Protein AF-A0A2D5TXY6-F1 (afdb_monomer_lite)

Secondary structure (DSSP, 8-state):
--HHHHHHHHTTSS--TTS-----PPPPHHHHHHHHHHHHHTT-SEEEEETTEEEEEPTTT--EEE-TT----PPSEEEE-TTS---S----

Structure (mmCIF, N/CA/C/O backbone):
data_AF-A0A2D5TXY6-F1
#
_entry.id   AF-A0A2D5TXY6-F1
#
loop_
_atom_site.group_PDB
_atom_site.id
_atom_site.type_symbol
_atom_site.label_atom_id
_atom_site.label_alt_id
_atom_site.label_comp_id
_atom_site.label_asym_id
_atom_site.label_entity_id
_atom_site.label_seq_id
_atom_site.pdbx_PDB_ins_code
_atom_site.Cartn_x
_atom_site.Cartn_y
_atom_site.Cartn_z
_atom_site.occupancy
_atom_site.B_iso_or_equiv
_atom_site.auth_seq_id
_atom_site.auth_comp_id
_atom_site.auth_asym_id
_atom_site.auth_atom_id
_atom_site.pdbx_PDB_model_num
ATOM 1 N N . MET A 1 1 ? 46.689 -25.799 30.431 1.00 50.09 1 MET A N 1
ATOM 2 C CA . MET A 1 1 ? 46.343 -26.303 29.081 1.00 50.09 1 MET A CA 1
ATOM 3 C C . MET A 1 1 ? 44.833 -26.463 28.845 1.00 50.09 1 MET A C 1
ATOM 5 O O . MET A 1 1 ? 44.460 -26.807 27.738 1.00 50.09 1 MET A O 1
ATOM 9 N N . LEU A 1 2 ? 43.949 -26.166 29.817 1.00 53.56 2 LEU A N 1
ATOM 10 C CA . LEU A 1 2 ? 42.486 -26.179 29.610 1.00 53.56 2 LEU A CA 1
ATOM 11 C C . LEU A 1 2 ? 41.928 -24.858 29.032 1.00 53.56 2 LEU A C 1
ATOM 13 O O . LEU A 1 2 ? 40.850 -24.835 28.451 1.00 53.56 2 LEU A O 1
ATOM 17 N N . SER A 1 3 ? 42.663 -23.754 29.183 1.00 57.62 3 SER A N 1
ATOM 18 C CA . SER A 1 3 ? 42.173 -22.390 28.934 1.00 57.62 3 SER A CA 1
ATOM 19 C C . SER A 1 3 ? 42.125 -21.992 27.453 1.00 57.62 3 SER A C 1
ATOM 21 O O . SER A 1 3 ? 41.332 -21.138 27.076 1.00 57.62 3 SER A O 1
ATOM 23 N N . VAL A 1 4 ? 42.951 -22.613 26.604 1.00 61.88 4 VAL A N 1
ATOM 24 C CA . VAL A 1 4 ? 43.019 -22.301 25.161 1.00 61.88 4 VAL A CA 1
ATOM 25 C C . VAL A 1 4 ? 41.870 -22.966 24.391 1.00 61.88 4 VAL A C 1
ATOM 27 O O . VAL A 1 4 ? 41.387 -22.418 23.405 1.00 61.88 4 VAL A O 1
ATOM 30 N N . ALA A 1 5 ? 41.374 -24.109 24.876 1.00 60.66 5 ALA A N 1
ATOM 31 C CA . ALA A 1 5 ? 40.304 -24.861 24.221 1.00 60.66 5 ALA A CA 1
ATOM 32 C C . ALA A 1 5 ? 38.934 -24.158 24.296 1.00 60.66 5 ALA A C 1
ATOM 34 O O . ALA A 1 5 ? 38.158 -24.250 23.349 1.00 60.66 5 ALA A O 1
ATOM 35 N N . LEU A 1 6 ? 38.645 -23.408 25.370 1.00 58.84 6 LEU A N 1
ATOM 36 C CA . LEU A 1 6 ? 37.379 -22.668 25.492 1.00 58.84 6 LEU A CA 1
ATOM 37 C C . LEU A 1 6 ? 37.281 -21.473 24.531 1.00 58.84 6 LEU A C 1
ATOM 39 O O . LEU A 1 6 ? 36.189 -21.158 24.067 1.00 58.84 6 LEU A O 1
ATOM 43 N N . LEU A 1 7 ? 38.403 -20.823 24.203 1.00 59.31 7 LEU A N 1
ATOM 44 C CA . LEU A 1 7 ? 38.422 -19.653 23.314 1.00 59.31 7 LEU A CA 1
ATOM 45 C C . LEU A 1 7 ? 38.054 -19.998 21.862 1.00 59.31 7 LEU A C 1
ATOM 47 O O . LEU A 1 7 ? 37.509 -19.156 21.154 1.00 59.31 7 LEU A O 1
ATOM 51 N N . LEU A 1 8 ? 38.291 -21.239 21.429 1.00 58.97 8 LEU A N 1
ATOM 52 C CA . LEU A 1 8 ? 37.982 -21.685 20.067 1.00 58.97 8 LEU A CA 1
ATOM 53 C C . LEU A 1 8 ? 36.483 -21.949 19.844 1.00 58.97 8 LEU A C 1
ATOM 55 O O . LEU A 1 8 ? 36.003 -21.816 18.722 1.00 58.97 8 LEU A O 1
ATOM 59 N N . ILE A 1 9 ? 35.724 -22.254 20.902 1.00 61.31 9 ILE A N 1
ATOM 60 C CA . ILE A 1 9 ? 34.284 -22.558 20.808 1.00 61.31 9 ILE A CA 1
ATOM 61 C C . ILE A 1 9 ? 33.468 -21.281 20.533 1.00 61.31 9 ILE A C 1
ATOM 63 O O . ILE A 1 9 ? 32.484 -21.323 19.796 1.00 61.31 9 ILE A O 1
ATOM 67 N N . PHE A 1 10 ? 33.913 -20.124 21.037 1.00 59.03 10 PHE A N 1
ATOM 68 C CA . PHE A 1 10 ? 33.241 -18.839 20.799 1.00 59.03 10 PHE A CA 1
ATOM 69 C C . PHE A 1 10 ? 33.392 -18.317 19.363 1.00 59.03 10 PHE A C 1
ATOM 71 O O . PHE A 1 10 ? 32.547 -17.553 18.904 1.00 59.03 10 PHE A O 1
ATOM 78 N N . MET A 1 11 ? 34.415 -18.756 18.625 1.00 58.94 11 MET A N 1
ATOM 79 C CA . MET A 1 11 ? 34.657 -18.304 17.248 1.00 58.94 11 MET A CA 1
ATOM 80 C C . MET A 1 11 ? 33.872 -19.098 16.187 1.00 58.94 11 MET A C 1
ATOM 82 O O . MET A 1 11 ? 33.853 -18.694 15.028 1.00 58.94 11 MET A O 1
ATOM 86 N N . MET A 1 12 ? 33.196 -20.198 16.550 1.00 57.97 12 MET A N 1
ATOM 87 C CA . MET A 1 12 ? 32.414 -21.005 15.593 1.00 57.97 12 MET A CA 1
ATOM 88 C C . MET A 1 12 ? 30.949 -20.564 15.437 1.00 57.97 12 MET A C 1
ATOM 90 O O . MET A 1 12 ? 30.230 -21.132 14.620 1.00 57.97 12 MET A O 1
ATOM 94 N N . SER A 1 13 ? 30.490 -19.545 16.169 1.00 56.41 13 SER A N 1
ATOM 95 C CA . SER A 1 13 ? 29.109 -19.041 16.086 1.00 56.41 13 SER A CA 1
ATOM 96 C C . SER A 1 13 ? 29.045 -17.605 15.571 1.00 56.41 13 SER A C 1
ATOM 98 O O . SER A 1 13 ? 28.633 -16.715 16.300 1.00 56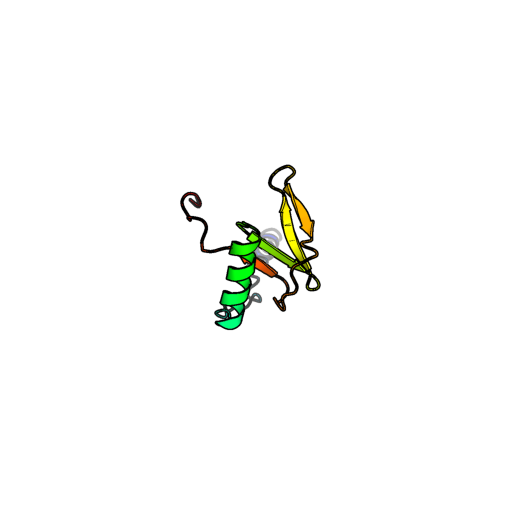.41 13 SER A O 1
ATOM 100 N N . CYS A 1 14 ? 29.456 -17.358 14.323 1.00 64.88 14 CYS A N 1
ATOM 101 C CA . CYS A 1 14 ? 28.999 -16.178 13.570 1.00 64.88 14 CYS A CA 1
ATOM 102 C C . CYS A 1 14 ? 29.337 -16.284 12.077 1.00 64.88 14 CYS A C 1
ATOM 104 O O . CYS A 1 14 ? 30.020 -15.448 11.496 1.00 64.88 14 CYS A O 1
ATOM 106 N N . SER A 1 15 ? 28.871 -17.340 11.423 1.00 54.84 15 SER A N 1
ATOM 107 C CA . SER A 1 15 ? 28.690 -17.322 9.971 1.00 54.84 15 SER A CA 1
ATOM 108 C C . SER A 1 15 ? 27.573 -18.286 9.639 1.00 54.84 15 SER A C 1
ATOM 110 O O . SER A 1 15 ? 27.795 -19.415 9.213 1.00 54.84 15 SER A O 1
ATOM 112 N N . ASP A 1 16 ? 26.345 -17.827 9.877 1.00 55.31 16 ASP A N 1
ATOM 113 C CA . ASP A 1 16 ? 25.148 -18.449 9.327 1.00 55.31 16 ASP A CA 1
ATOM 114 C C . ASP A 1 16 ? 25.133 -18.218 7.805 1.00 55.31 16 ASP A C 1
ATOM 116 O O . ASP A 1 16 ? 24.394 -17.399 7.262 1.00 55.31 16 ASP A O 1
ATOM 120 N N . SER A 1 17 ? 26.036 -18.921 7.117 1.00 53.66 17 SER A N 1
ATOM 121 C CA . SER A 1 17 ? 26.178 -18.945 5.659 1.00 53.66 17 SER A CA 1
ATOM 122 C C . SER A 1 17 ? 25.020 -19.708 4.993 1.00 53.66 17 SER A C 1
ATOM 124 O O . SER A 1 17 ? 24.965 -19.823 3.774 1.00 53.66 17 SER A O 1
ATOM 126 N N . SER A 1 18 ? 24.062 -20.214 5.786 1.00 54.28 18 SER A N 1
ATOM 127 C CA . SER A 1 18 ? 22.858 -20.889 5.293 1.00 54.28 18 SER A CA 1
ATOM 128 C C . SER A 1 18 ? 21.801 -19.922 4.752 1.00 54.28 18 SER A C 1
ATOM 130 O O . SER A 1 18 ? 20.875 -20.338 4.053 1.00 54.28 18 SER A O 1
ATOM 132 N N . LYS A 1 19 ? 21.944 -18.615 5.010 1.00 52.59 19 LYS A N 1
ATOM 133 C CA . LYS A 1 19 ? 21.101 -17.598 4.382 1.00 52.59 19 LYS A CA 1
ATOM 134 C C . LYS A 1 19 ? 21.554 -17.399 2.943 1.00 52.59 19 LYS A C 1
ATOM 136 O O . LYS A 1 19 ? 22.362 -16.521 2.649 1.00 52.59 19 LYS A O 1
ATOM 141 N N . SER A 1 20 ? 20.996 -18.212 2.044 1.00 52.78 20 SER A N 1
ATOM 142 C CA . SER A 1 20 ? 20.998 -17.932 0.609 1.00 52.78 20 SER A CA 1
ATOM 143 C C . SER A 1 20 ? 20.706 -16.441 0.407 1.00 52.78 20 SER A C 1
ATOM 145 O O . SER A 1 20 ? 19.743 -15.951 1.020 1.00 52.78 20 SER A O 1
ATOM 147 N N . PRO A 1 21 ? 21.492 -15.707 -0.402 1.00 51.72 21 PRO A N 1
ATOM 148 C CA . PRO A 1 21 ? 21.182 -14.317 -0.698 1.00 51.72 21 PRO A CA 1
ATOM 149 C C . PRO A 1 21 ? 19.730 -14.277 -1.162 1.00 51.72 21 PRO A C 1
ATOM 151 O O . PRO A 1 21 ? 19.363 -15.010 -2.081 1.00 51.72 21 PRO A O 1
ATOM 154 N N . LYS A 1 22 ? 18.883 -13.503 -0.468 1.00 53.84 22 LYS A N 1
ATOM 155 C CA . LYS A 1 22 ? 17.496 -13.299 -0.891 1.00 53.84 22 LYS A CA 1
ATOM 156 C C . LYS A 1 22 ? 17.576 -12.730 -2.300 1.00 53.84 22 LYS A C 1
ATOM 158 O O . LYS A 1 22 ? 17.913 -11.560 -2.469 1.00 53.84 22 LYS A O 1
ATOM 163 N N . LEU A 1 23 ? 17.365 -13.586 -3.296 1.00 43.38 23 LEU A N 1
ATOM 164 C CA . LEU A 1 23 ? 17.417 -13.192 -4.688 1.00 43.38 23 LEU A CA 1
ATOM 165 C C . LEU A 1 23 ? 16.271 -12.204 -4.869 1.00 43.38 23 LEU A C 1
ATOM 167 O O . LEU A 1 23 ? 15.104 -12.576 -4.741 1.00 43.38 23 LEU A O 1
ATOM 171 N N . TYR A 1 24 ? 16.607 -10.934 -5.067 1.00 47.47 24 TYR A N 1
ATOM 172 C CA . TYR A 1 24 ? 15.611 -9.905 -5.298 1.00 47.47 24 TYR A CA 1
ATOM 173 C C . TYR A 1 24 ? 15.028 -10.154 -6.688 1.00 47.47 24 TYR A C 1
ATOM 175 O O . TYR A 1 24 ? 15.618 -9.782 -7.701 1.00 47.47 24 TYR A O 1
ATOM 183 N N . GLN A 1 25 ? 13.915 -10.882 -6.746 1.00 55.06 25 GLN A N 1
ATOM 184 C CA . GLN A 1 25 ? 13.166 -11.027 -7.982 1.00 55.06 25 GLN A CA 1
ATOM 185 C C . GLN A 1 25 ? 12.506 -9.687 -8.267 1.00 55.06 25 GLN A C 1
ATOM 187 O O . GLN A 1 25 ? 11.804 -9.144 -7.412 1.00 55.06 25 GLN A O 1
ATOM 192 N N . ASN A 1 26 ? 12.756 -9.148 -9.460 1.00 57.53 26 ASN A N 1
ATOM 193 C CA . ASN A 1 26 ? 12.034 -7.965 -9.891 1.00 57.53 26 ASN A CA 1
ATOM 194 C C . ASN A 1 26 ? 10.536 -8.297 -9.890 1.00 57.53 26 ASN A C 1
ATOM 196 O O . ASN A 1 26 ? 10.150 -9.323 -10.462 1.00 57.53 26 ASN A O 1
ATOM 200 N N . PRO A 1 27 ? 9.697 -7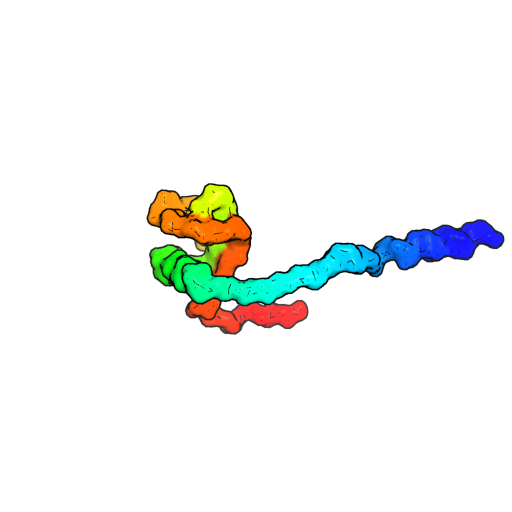.470 -9.249 1.00 62.50 27 PRO A N 1
ATOM 201 C CA . PRO A 1 27 ? 8.260 -7.662 -9.305 1.00 62.50 27 PRO A CA 1
ATOM 202 C C . PRO A 1 27 ? 7.795 -7.636 -10.766 1.00 62.50 27 PRO A C 1
ATOM 204 O O . PRO A 1 27 ? 8.331 -6.886 -11.586 1.00 62.50 27 PRO A O 1
ATOM 207 N N . SER A 1 28 ? 6.807 -8.466 -11.110 1.00 71.31 28 SER A N 1
ATOM 208 C CA . SER A 1 28 ? 6.198 -8.401 -12.439 1.00 71.31 28 SER A CA 1
ATOM 209 C C . SER A 1 28 ? 5.587 -7.014 -12.669 1.00 71.31 28 SER A C 1
ATOM 211 O O . SER A 1 28 ? 5.150 -6.356 -11.725 1.00 71.31 28 SER A O 1
ATOM 213 N N . VAL A 1 29 ? 5.509 -6.577 -13.929 1.00 70.25 29 VAL A N 1
ATOM 214 C CA . VAL A 1 29 ? 4.905 -5.279 -14.299 1.00 70.25 29 VAL A CA 1
ATOM 215 C C . VAL A 1 29 ? 3.492 -5.139 -13.716 1.00 70.25 29 VAL A C 1
ATOM 217 O O . VAL A 1 29 ? 3.167 -4.124 -13.115 1.00 70.25 29 VAL A O 1
ATOM 220 N N . SER A 1 30 ? 2.703 -6.218 -13.752 1.00 74.31 30 SER A N 1
ATOM 221 C CA . SER A 1 30 ? 1.358 -6.268 -13.162 1.00 74.31 30 SER A CA 1
ATOM 222 C C . SER A 1 30 ? 1.322 -5.997 -11.654 1.00 74.31 30 SER A C 1
ATOM 224 O O . SER A 1 30 ? 0.330 -5.490 -11.139 1.00 74.31 30 SER A O 1
ATOM 226 N N . LEU A 1 31 ? 2.374 -6.384 -10.928 1.00 77.25 31 LEU A N 1
ATOM 227 C CA . LEU A 1 31 ? 2.481 -6.183 -9.487 1.00 77.25 31 LEU A CA 1
ATOM 228 C C . LEU A 1 31 ? 2.841 -4.728 -9.177 1.00 77.25 31 LEU A C 1
ATOM 230 O O . LEU A 1 31 ? 2.291 -4.148 -8.248 1.00 77.25 31 LEU A O 1
ATOM 234 N N . LEU A 1 32 ? 3.725 -4.130 -9.981 1.00 79.94 32 LEU A N 1
ATOM 235 C CA . LEU A 1 32 ? 4.082 -2.716 -9.871 1.00 79.94 32 LEU A CA 1
ATOM 236 C C . LEU A 1 32 ? 2.866 -1.811 -10.091 1.00 79.94 32 LEU A C 1
ATOM 238 O O . LEU A 1 32 ? 2.636 -0.923 -9.273 1.00 79.94 32 LEU A O 1
ATOM 242 N N . ASP A 1 33 ? 2.048 -2.091 -11.109 1.00 83.44 33 ASP A N 1
ATOM 243 C CA . ASP A 1 33 ? 0.826 -1.324 -11.392 1.00 83.44 33 ASP A CA 1
ATOM 244 C C . ASP A 1 33 ? -0.164 -1.372 -10.217 1.00 83.44 33 ASP A C 1
ATOM 246 O O . ASP A 1 33 ? -0.761 -0.363 -9.839 1.00 83.44 33 ASP A O 1
ATOM 250 N N . GLN A 1 34 ? -0.317 -2.547 -9.597 1.00 85.00 34 GLN A N 1
ATOM 251 C CA . GLN A 1 34 ? -1.177 -2.726 -8.428 1.00 85.00 34 GLN A CA 1
ATOM 252 C C . GLN A 1 34 ? -0.650 -1.976 -7.204 1.00 85.00 34 GLN A C 1
ATOM 254 O O . GLN A 1 34 ? -1.423 -1.313 -6.512 1.00 85.00 34 GLN A O 1
ATOM 259 N N . VAL A 1 35 ? 0.657 -2.051 -6.941 1.00 85.94 35 VAL A N 1
ATOM 260 C CA . VAL A 1 35 ? 1.293 -1.307 -5.846 1.00 85.94 35 VAL A CA 1
ATOM 261 C C . VAL A 1 35 ? 1.119 0.194 -6.058 1.00 85.94 35 VAL A C 1
ATOM 263 O O . VAL A 1 35 ? 0.696 0.896 -5.143 1.00 85.94 35 VAL A O 1
ATOM 266 N N . GLU A 1 36 ? 1.380 0.692 -7.266 1.00 86.50 36 GLU A N 1
ATOM 267 C CA . GLU A 1 36 ? 1.237 2.110 -7.584 1.00 86.50 36 GLU A CA 1
ATOM 268 C C . GLU A 1 36 ? -0.215 2.589 -7.464 1.00 86.50 36 GLU A C 1
ATOM 270 O O . GLU A 1 36 ? -0.464 3.680 -6.942 1.00 86.50 36 GLU A O 1
ATOM 275 N N . TRP A 1 37 ? -1.180 1.760 -7.868 1.00 86.00 37 TRP A N 1
ATOM 276 C CA . TRP A 1 37 ? -2.599 2.047 -7.684 1.00 86.00 37 TRP A CA 1
ATOM 277 C C . TRP A 1 37 ? -2.955 2.222 -6.201 1.00 86.00 37 TRP A C 1
ATOM 279 O O . TRP A 1 37 ? -3.574 3.226 -5.850 1.00 86.00 37 TRP A O 1
ATOM 289 N N . VAL A 1 38 ? -2.504 1.320 -5.313 1.00 86.62 38 VAL A N 1
ATOM 290 C CA . VAL A 1 38 ? -2.711 1.452 -3.852 1.00 86.62 38 VAL A CA 1
ATOM 291 C C . VAL A 1 38 ? -2.107 2.748 -3.338 1.00 86.62 38 VAL A C 1
ATOM 293 O O . VAL A 1 38 ? -2.766 3.510 -2.632 1.00 86.62 38 VAL A O 1
ATOM 296 N N . CYS A 1 39 ? -0.855 3.002 -3.717 1.00 86.06 39 CYS A N 1
ATOM 297 C CA . CYS A 1 39 ? -0.095 4.162 -3.278 1.00 86.06 39 CYS A CA 1
ATOM 298 C C . CYS A 1 39 ? -0.788 5.479 -3.637 1.00 86.06 39 CYS A C 1
ATOM 300 O O . CYS A 1 39 ? -0.900 6.363 -2.789 1.00 86.06 39 CYS A O 1
ATOM 302 N N . ARG A 1 40 ? -1.279 5.605 -4.876 1.00 82.69 40 ARG A N 1
ATOM 303 C CA . ARG A 1 40 ? -1.961 6.816 -5.350 1.00 82.69 40 ARG A CA 1
ATOM 304 C C . ARG A 1 40 ? -3.369 6.956 -4.781 1.00 82.69 40 ARG A C 1
ATOM 306 O O . ARG A 1 40 ? -3.785 8.070 -4.487 1.00 82.69 40 ARG A O 1
ATOM 313 N N . HIS A 1 41 ? -4.108 5.856 -4.646 1.00 82.88 41 HIS A N 1
ATOM 314 C CA . HIS A 1 41 ? -5.512 5.917 -4.241 1.00 82.88 41 HIS A CA 1
ATOM 315 C C . HIS A 1 41 ? -5.689 6.167 -2.739 1.00 82.88 41 HIS A C 1
ATOM 317 O O . HIS A 1 41 ? -6.659 6.801 -2.336 1.00 82.88 41 HIS A O 1
ATOM 323 N N . ALA A 1 42 ? -4.756 5.686 -1.914 1.00 76.94 42 ALA A N 1
ATOM 324 C CA . ALA A 1 42 ? -4.829 5.801 -0.460 1.00 76.94 42 ALA A CA 1
ATOM 325 C C . ALA A 1 42 ? -3.837 6.822 0.143 1.00 76.94 42 ALA A C 1
ATOM 327 O O . ALA A 1 42 ? -3.733 6.894 1.364 1.00 76.94 42 ALA A O 1
ATOM 328 N N . ASP A 1 43 ? -3.119 7.597 -0.686 1.00 79.00 43 ASP A N 1
ATOM 329 C CA . ASP A 1 43 ? -2.088 8.574 -0.272 1.00 79.00 43 ASP A CA 1
ATOM 330 C C . ASP A 1 43 ? -1.083 8.005 0.754 1.00 79.00 43 ASP A C 1
ATOM 332 O O . ASP A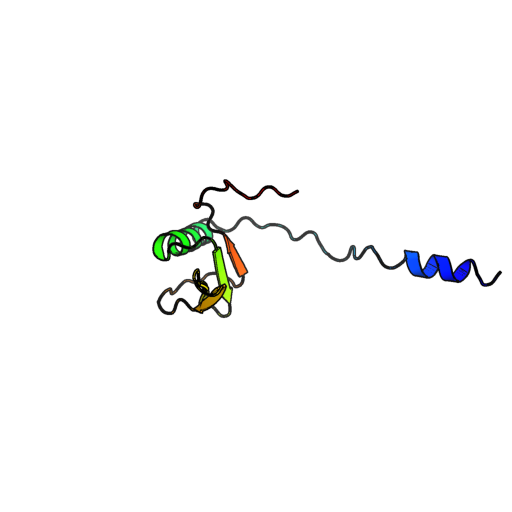 1 43 ? -0.815 8.568 1.823 1.00 79.00 43 ASP A O 1
ATOM 336 N N . LEU A 1 44 ? -0.541 6.825 0.445 1.00 81.50 44 LEU A N 1
ATOM 337 C CA . LEU A 1 44 ? 0.345 6.091 1.348 1.00 81.50 44 LEU A CA 1
ATOM 338 C C . LEU A 1 44 ? 1.814 6.267 0.962 1.00 81.50 44 LEU A C 1
ATOM 340 O O . LEU A 1 44 ? 2.175 6.312 -0.212 1.00 81.50 44 LEU A O 1
ATOM 344 N N . THR A 1 45 ? 2.681 6.296 1.973 1.00 83.44 45 THR A N 1
ATOM 345 C CA . THR A 1 45 ? 4.140 6.152 1.819 1.00 83.44 45 THR A CA 1
ATOM 346 C C . THR A 1 45 ? 4.559 4.686 1.756 1.00 83.44 45 THR A C 1
ATOM 348 O O . THR A 1 45 ? 5.502 4.320 1.053 1.00 83.44 45 THR A O 1
ATOM 351 N N . GLN A 1 46 ? 3.862 3.844 2.513 1.00 87.69 46 GLN A N 1
ATOM 352 C CA . GLN A 1 46 ? 4.092 2.413 2.627 1.00 87.69 46 GLN A CA 1
ATOM 353 C C . GLN A 1 46 ? 2.819 1.711 3.097 1.00 87.69 46 GLN A C 1
ATOM 355 O O . GLN A 1 46 ? 1.976 2.314 3.767 1.00 87.69 46 GLN A O 1
ATOM 360 N N . PHE A 1 47 ? 2.709 0.426 2.785 1.00 90.12 47 PHE A N 1
ATOM 361 C CA . PHE A 1 47 ? 1.640 -0.435 3.278 1.00 90.12 47 PHE A CA 1
ATOM 362 C C . PHE A 1 47 ? 2.133 -1.872 3.452 1.00 90.12 47 PHE A C 1
ATOM 364 O O . PHE A 1 47 ? 3.149 -2.280 2.887 1.00 90.12 47 PHE A O 1
ATOM 371 N N . MET A 1 48 ? 1.409 -2.648 4.251 1.00 90.62 48 MET A N 1
ATOM 372 C CA . MET A 1 48 ? 1.656 -4.074 4.442 1.00 90.62 48 MET A CA 1
ATOM 373 C C . MET A 1 48 ? 0.467 -4.867 3.918 1.00 90.62 48 MET A C 1
ATOM 375 O O . MET A 1 48 ? -0.677 -4.494 4.151 1.00 90.62 48 MET A O 1
ATOM 379 N N . VAL A 1 49 ? 0.733 -5.977 3.244 1.00 89.69 49 VAL A N 1
ATOM 380 C CA . VAL A 1 49 ? -0.286 -6.958 2.878 1.00 89.69 49 VAL A CA 1
ATOM 381 C C . VAL A 1 49 ? -0.110 -8.170 3.775 1.00 89.69 49 VAL A C 1
ATOM 383 O O . VAL A 1 49 ? 0.995 -8.706 3.887 1.00 89.69 49 VAL A O 1
ATOM 386 N N . ARG A 1 50 ? -1.188 -8.569 4.446 1.00 87.88 50 ARG A N 1
ATOM 387 C CA . ARG A 1 50 ? -1.255 -9.785 5.258 1.00 87.88 50 ARG A CA 1
ATOM 388 C C . ARG A 1 50 ? -2.617 -10.416 5.051 1.00 87.88 50 ARG A C 1
ATOM 390 O O . ARG A 1 50 ? -3.620 -9.720 5.175 1.00 87.88 50 ARG A O 1
ATOM 397 N N . GLU A 1 51 ? -2.653 -11.713 4.758 1.00 87.00 51 GLU A N 1
ATOM 398 C CA . GLU A 1 51 ? -3.910 -12.450 4.573 1.00 87.00 51 GLU A CA 1
ATOM 399 C C . GLU A 1 51 ? -4.823 -11.780 3.526 1.00 87.00 51 GLU A C 1
ATOM 401 O O . GLU A 1 51 ? -6.047 -11.776 3.650 1.00 87.00 51 GLU A O 1
ATOM 406 N N . ARG A 1 52 ? -4.217 -11.204 2.472 1.00 82.12 52 ARG A N 1
ATOM 407 C CA . ARG A 1 52 ? -4.899 -10.435 1.406 1.00 82.12 52 ARG A CA 1
ATOM 408 C C . ARG A 1 52 ? -5.588 -9.145 1.869 1.00 82.12 52 ARG A C 1
ATOM 410 O O . ARG A 1 52 ? -6.366 -8.565 1.115 1.00 82.12 52 ARG A O 1
ATOM 417 N N . VAL A 1 53 ? -5.299 -8.676 3.078 1.00 87.00 53 VAL A N 1
ATOM 418 C CA . VAL A 1 53 ? -5.760 -7.387 3.595 1.00 87.00 53 VAL A CA 1
ATOM 419 C C . VAL A 1 53 ? -4.606 -6.395 3.549 1.00 87.00 53 VAL A C 1
ATOM 421 O O . VAL A 1 53 ? -3.485 -6.707 3.954 1.00 87.00 53 VAL A O 1
ATOM 424 N N . ILE A 1 54 ? -4.886 -5.190 3.056 1.00 89.19 54 ILE A N 1
ATOM 425 C CA . ILE A 1 54 ? -3.924 -4.089 3.053 1.00 89.19 54 ILE A CA 1
ATOM 426 C C . ILE A 1 54 ? -4.028 -3.330 4.370 1.00 89.19 54 ILE A C 1
ATOM 428 O O . ILE A 1 54 ? -5.112 -2.909 4.763 1.00 89.19 54 ILE A O 1
ATOM 432 N N . TYR A 1 55 ? -2.896 -3.115 5.022 1.00 90.94 55 TYR A N 1
ATOM 433 C CA . TYR A 1 55 ? -2.756 -2.336 6.240 1.00 90.94 55 TYR A CA 1
ATOM 434 C C . TYR A 1 55 ? -1.929 -1.089 5.948 1.00 90.94 55 TYR A C 1
ATOM 436 O O . TYR A 1 55 ? -0.783 -1.177 5.497 1.00 90.94 55 TYR A O 1
ATOM 444 N N . ALA A 1 56 ? -2.513 0.071 6.227 1.00 89.56 56 ALA A N 1
ATOM 445 C CA . ALA A 1 56 ? -1.827 1.353 6.234 1.00 89.56 56 ALA A CA 1
ATOM 446 C C . ALA A 1 56 ? -1.422 1.719 7.661 1.00 89.56 56 ALA A C 1
ATOM 448 O O . ALA A 1 56 ? -2.046 1.288 8.629 1.00 89.56 56 ALA A O 1
ATOM 449 N N . MET A 1 57 ? -0.390 2.544 7.792 1.00 86.00 57 MET A N 1
ATOM 450 C CA . MET A 1 57 ? -0.040 3.146 9.071 1.00 86.00 57 MET A CA 1
ATOM 451 C C . MET A 1 57 ? -0.787 4.468 9.211 1.00 86.00 57 MET A C 1
ATOM 453 O O . MET A 1 57 ? -0.695 5.330 8.337 1.00 86.00 57 MET A O 1
ATOM 457 N N . SER A 1 58 ? -1.538 4.615 10.292 1.00 82.00 58 SER A N 1
ATOM 458 C CA . SER A 1 58 ? -2.209 5.864 10.625 1.00 82.00 58 SER A CA 1
ATOM 459 C C . SER A 1 58 ? -1.176 6.947 10.938 1.00 82.00 58 SER A C 1
ATOM 461 O O . SER A 1 58 ? -0.200 6.712 11.653 1.00 82.00 58 SER A O 1
ATOM 463 N N . LYS A 1 59 ? -1.391 8.144 10.383 1.00 79.06 59 LYS A N 1
ATOM 464 C CA . LYS A 1 59 ? -0.516 9.307 10.596 1.00 79.06 59 LYS A CA 1
ATOM 465 C C . LYS A 1 59 ? -0.676 9.899 12.006 1.00 79.06 59 LYS A C 1
ATOM 467 O O . LYS A 1 59 ? 0.216 10.611 12.450 1.00 79.06 59 LYS A O 1
ATOM 472 N N . GLU A 1 60 ? -1.790 9.623 12.685 1.00 82.12 60 GLU A N 1
ATOM 473 C CA . GLU A 1 60 ? -2.135 10.236 13.976 1.00 82.12 60 GLU A CA 1
ATOM 474 C C . GLU A 1 60 ? -1.542 9.475 15.167 1.00 82.12 60 GLU A C 1
ATOM 476 O O . GLU A 1 60 ? -0.972 10.079 16.070 1.00 82.12 60 GLU A O 1
ATOM 481 N N . ASP A 1 61 ? -1.654 8.147 15.157 1.00 85.50 61 ASP A N 1
ATOM 482 C CA . ASP A 1 61 ? -1.318 7.271 16.287 1.00 85.50 61 ASP A CA 1
ATOM 483 C C . ASP A 1 61 ? -0.290 6.182 15.930 1.00 85.50 61 ASP A C 1
ATOM 485 O O . ASP A 1 61 ? 0.126 5.410 16.794 1.00 85.50 61 ASP A O 1
ATOM 489 N N . GLY A 1 62 ? 0.132 6.097 14.662 1.00 82.94 62 GLY A N 1
ATOM 490 C CA . GLY A 1 62 ? 1.039 5.054 14.177 1.00 82.94 62 GLY A CA 1
ATOM 491 C C . GLY A 1 62 ? 0.420 3.653 14.146 1.00 82.94 62 GLY A C 1
ATOM 492 O O . GLY A 1 62 ? 1.129 2.678 13.882 1.00 82.94 62 GLY A O 1
ATOM 493 N N . ALA A 1 63 ? -0.885 3.518 14.405 1.00 86.00 63 ALA A N 1
ATOM 494 C CA . ALA A 1 63 ? -1.559 2.229 14.411 1.00 86.00 63 ALA A CA 1
ATOM 495 C C . ALA A 1 63 ? -1.682 1.657 12.993 1.00 86.00 63 ALA A C 1
ATOM 497 O O . ALA A 1 63 ? -1.789 2.384 12.003 1.00 86.00 63 ALA A O 1
ATOM 498 N N . GLN A 1 64 ? -1.701 0.327 12.885 1.00 88.50 64 GLN A N 1
ATOM 499 C CA . GLN A 1 64 ? -1.990 -0.342 11.619 1.00 88.50 64 GLN A CA 1
ATOM 500 C C . GLN A 1 64 ? -3.501 -0.423 11.410 1.00 88.50 64 GLN A C 1
ATOM 502 O O . GLN A 1 64 ? -4.208 -1.083 12.171 1.00 88.50 64 GLN A O 1
ATOM 507 N N . VAL A 1 65 ? -3.988 0.222 10.353 1.00 89.81 65 VAL A N 1
ATOM 508 C CA . 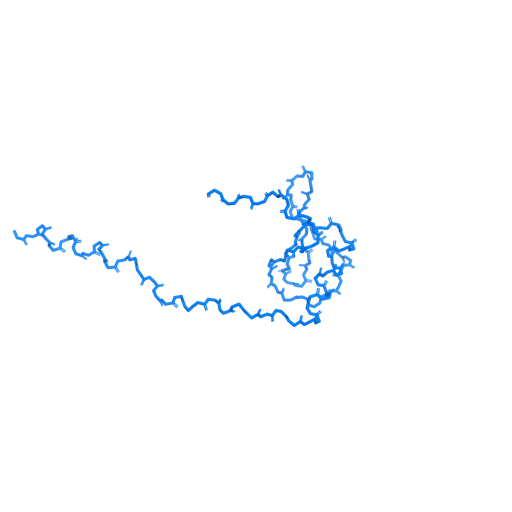VAL A 1 65 ? -5.409 0.299 10.015 1.00 89.81 65 VAL A CA 1
ATOM 509 C C . VAL A 1 65 ? -5.672 -0.498 8.734 1.00 89.81 65 VAL A C 1
ATOM 511 O O . VAL A 1 65 ? -5.021 -0.245 7.715 1.00 89.81 65 VAL A O 1
ATOM 514 N N . PRO A 1 66 ? -6.615 -1.459 8.745 1.00 90.25 66 PRO A N 1
ATOM 515 C CA . PRO A 1 66 ? -6.960 -2.222 7.552 1.00 90.25 66 PRO A CA 1
ATOM 516 C C . PRO A 1 66 ? -7.768 -1.379 6.555 1.00 90.25 66 PRO A C 1
ATOM 518 O O . PRO A 1 66 ? -8.779 -0.766 6.907 1.00 90.25 66 PRO A O 1
ATOM 521 N N . LEU A 1 67 ? -7.379 -1.417 5.283 1.00 87.00 67 LEU A N 1
ATOM 522 C CA . LEU A 1 67 ? -8.072 -0.778 4.167 1.00 87.00 67 LEU A CA 1
ATOM 523 C C . LEU A 1 67 ? -9.130 -1.732 3.607 1.00 87.00 67 LEU A C 1
ATOM 525 O O . LEU A 1 67 ? -8.886 -2.520 2.698 1.00 87.00 67 LEU A O 1
ATOM 529 N N . LYS A 1 68 ? -10.338 -1.653 4.168 1.00 78.19 68 LYS A N 1
ATOM 530 C CA . LYS A 1 68 ? -11.443 -2.599 3.919 1.00 78.19 68 LYS A CA 1
ATOM 531 C C . LYS A 1 68 ? -12.043 -2.556 2.504 1.00 78.19 68 LYS A C 1
ATOM 533 O O . LYS A 1 68 ? -12.860 -3.408 2.175 1.00 78.19 68 LYS A O 1
ATOM 538 N N . HIS A 1 69 ? -11.669 -1.578 1.678 1.00 73.69 69 HIS A N 1
ATOM 539 C CA . HIS A 1 69 ? -12.270 -1.344 0.356 1.00 73.69 69 HIS A CA 1
ATOM 540 C C . HIS A 1 69 ? -11.304 -1.547 -0.814 1.00 73.69 69 HIS A C 1
ATOM 542 O O . HIS A 1 69 ? -11.644 -1.230 -1.951 1.00 73.69 69 HIS A O 1
ATOM 548 N N . ILE A 1 70 ? -10.112 -2.080 -0.550 1.00 70.94 70 ILE A N 1
ATOM 549 C CA . ILE A 1 70 ? -9.112 -2.327 -1.580 1.00 70.94 70 ILE A CA 1
ATOM 550 C C . ILE A 1 70 ? -8.980 -3.836 -1.795 1.00 70.94 70 ILE A C 1
ATOM 552 O O . ILE A 1 70 ? -8.446 -4.550 -0.950 1.00 70.94 70 ILE A O 1
ATOM 556 N N . TYR A 1 71 ? -9.476 -4.312 -2.937 1.00 68.19 71 TYR A N 1
ATOM 557 C CA . TYR A 1 71 ? -9.416 -5.719 -3.335 1.00 68.19 71 TYR A CA 1
ATOM 558 C C . TYR A 1 71 ? -8.296 -5.916 -4.347 1.00 68.19 71 TYR A C 1
ATOM 560 O O . TYR A 1 71 ? -8.474 -5.654 -5.535 1.00 68.19 71 TYR A O 1
ATOM 568 N N . ILE A 1 72 ? -7.126 -6.348 -3.879 1.00 70.19 72 ILE A N 1
ATOM 569 C CA . ILE A 1 72 ? -5.954 -6.529 -4.738 1.00 70.19 72 ILE A CA 1
ATOM 570 C C . ILE A 1 72 ? -5.265 -7.843 -4.398 1.00 70.19 72 ILE A C 1
ATOM 572 O O . ILE A 1 72 ? -5.132 -8.218 -3.235 1.00 70.19 72 ILE A O 1
ATOM 576 N N . LEU A 1 73 ? -4.816 -8.542 -5.438 1.00 76.50 73 LEU A N 1
ATOM 577 C CA . LEU A 1 73 ? -4.080 -9.800 -5.348 1.00 76.50 73 LEU A CA 1
ATOM 578 C C . LEU A 1 73 ? -2.577 -9.542 -5.186 1.00 76.50 73 LEU A C 1
ATOM 580 O O . LEU A 1 73 ? -1.765 -10.060 -5.951 1.00 76.50 73 LEU A O 1
ATOM 584 N N . LEU A 1 74 ? -2.212 -8.734 -4.190 1.00 83.69 74 LEU A N 1
ATOM 585 C CA . LEU A 1 74 ? -0.814 -8.591 -3.807 1.00 83.69 74 LEU A CA 1
ATOM 586 C C . LEU A 1 74 ? -0.412 -9.758 -2.892 1.00 83.69 74 LEU A C 1
ATOM 588 O O . LEU A 1 74 ? -1.186 -10.141 -2.013 1.00 83.69 74 LEU A O 1
ATOM 592 N N . PRO A 1 75 ? 0.785 -10.335 -3.080 1.00 86.00 75 PRO A N 1
ATOM 593 C CA . PRO A 1 75 ? 1.346 -11.276 -2.129 1.00 86.00 75 PRO A CA 1
ATOM 594 C C . PRO A 1 75 ? 1.598 -10.595 -0.783 1.00 86.00 75 PRO A C 1
ATOM 596 O O . PRO A 1 75 ? 1.811 -9.382 -0.707 1.00 86.00 75 PRO A O 1
ATOM 599 N N . ASP A 1 76 ? 1.603 -11.388 0.282 1.00 87.62 76 ASP A N 1
ATOM 600 C CA . ASP A 1 76 ? 1.914 -10.885 1.614 1.00 87.62 76 ASP A CA 1
ATOM 601 C C . ASP A 1 76 ? 3.323 -10.275 1.640 1.00 87.62 76 ASP A C 1
ATOM 603 O O . ASP A 1 76 ? 4.278 -10.829 1.086 1.00 87.62 76 ASP A O 1
ATOM 607 N N . GLY A 1 77 ? 3.458 -9.110 2.271 1.00 87.56 77 GLY A N 1
ATOM 608 C CA . GLY A 1 77 ? 4.719 -8.378 2.274 1.00 87.56 77 GLY A CA 1
ATOM 609 C C . GLY A 1 77 ? 4.590 -6.899 2.609 1.00 87.56 77 GLY A C 1
ATOM 610 O O . GLY A 1 77 ? 3.495 -6.362 2.772 1.00 87.56 77 GLY A O 1
ATOM 611 N N . HIS A 1 78 ? 5.745 -6.246 2.712 1.00 87.50 78 HIS A N 1
ATOM 612 C CA . HIS A 1 78 ? 5.856 -4.803 2.896 1.00 87.50 78 HIS A CA 1
ATOM 613 C C . HIS A 1 78 ? 6.136 -4.132 1.558 1.00 87.5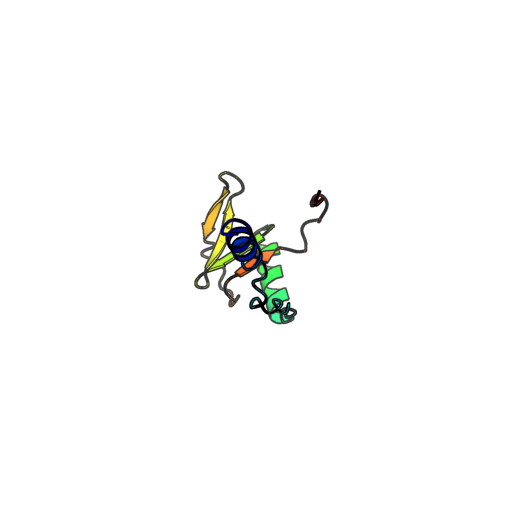0 78 HIS A C 1
ATOM 615 O O . HIS A 1 78 ? 7.065 -4.516 0.846 1.00 87.50 78 HIS A O 1
ATOM 621 N N . TYR A 1 79 ? 5.352 -3.107 1.253 1.00 87.00 79 TYR A N 1
ATOM 622 C CA . TYR A 1 79 ? 5.423 -2.365 0.008 1.00 87.00 79 TYR A CA 1
ATOM 623 C C . TYR A 1 79 ? 5.715 -0.902 0.297 1.00 87.00 79 TYR A C 1
ATOM 625 O O . TYR A 1 79 ? 5.127 -0.296 1.194 1.00 87.00 79 TYR A O 1
ATOM 633 N N . PHE A 1 80 ? 6.622 -0.337 -0.493 1.00 85.88 80 PHE A N 1
ATOM 634 C CA . PHE A 1 80 ? 7.003 1.065 -0.420 1.00 85.88 80 PHE A CA 1
ATOM 635 C C . PHE A 1 80 ? 6.547 1.775 -1.682 1.00 85.88 80 PHE A C 1
ATOM 637 O O . PHE A 1 80 ? 6.793 1.309 -2.796 1.00 85.88 80 PHE A O 1
ATOM 644 N N . CYS A 1 81 ? 5.916 2.924 -1.498 1.00 85.12 81 CYS A N 1
ATOM 645 C CA . CYS A 1 81 ? 5.449 3.751 -2.590 1.00 85.12 81 CYS A CA 1
ATOM 646 C C . CYS A 1 81 ? 6.618 4.585 -3.116 1.00 85.12 81 CYS A C 1
ATOM 648 O O . CYS A 1 81 ? 7.045 5.554 -2.492 1.00 85.12 81 CYS A O 1
ATOM 650 N N . SER A 1 82 ? 7.155 4.207 -4.276 1.00 67.81 82 SER A N 1
ATOM 651 C CA . SER A 1 82 ? 8.325 4.843 -4.903 1.00 67.81 82 SER A CA 1
ATOM 652 C C . SER A 1 82 ? 8.072 6.262 -5.444 1.00 67.81 82 SER A C 1
ATOM 654 O O . SER A 1 82 ? 9.000 6.885 -5.953 1.00 67.81 82 SER A O 1
ATOM 656 N N . GLY A 1 83 ? 6.852 6.795 -5.304 1.00 57.28 83 GLY A N 1
ATOM 657 C CA . GLY A 1 83 ? 6.446 8.122 -5.779 1.00 57.28 83 GLY A CA 1
ATOM 658 C C . GLY A 1 83 ? 6.454 9.250 -4.738 1.00 57.28 83 GLY A C 1
ATOM 659 O O . GLY A 1 83 ? 6.305 10.404 -5.128 1.00 57.28 83 GLY A O 1
ATOM 660 N N . GLN A 1 84 ? 6.645 8.970 -3.441 1.00 48.75 84 GLN A N 1
ATOM 661 C CA . GLN A 1 84 ? 6.881 10.03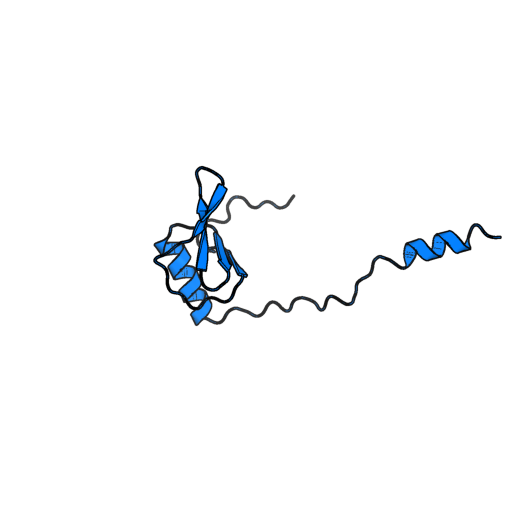9 -2.462 1.00 48.75 84 GLN A CA 1
ATOM 662 C C . GLN A 1 84 ? 8.379 10.336 -2.397 1.00 48.75 84 GLN A C 1
ATOM 664 O O . GLN A 1 84 ? 9.196 9.455 -2.133 1.00 48.75 84 GLN A O 1
ATOM 669 N N . THR A 1 85 ? 8.740 11.578 -2.712 1.00 40.81 85 THR A N 1
ATOM 670 C CA . THR A 1 85 ? 10.107 12.074 -2.869 1.00 40.81 85 THR A CA 1
ATOM 671 C C . THR A 1 85 ? 11.027 11.534 -1.770 1.00 40.81 85 THR A C 1
ATOM 673 O O . THR A 1 85 ? 10.859 11.850 -0.594 1.00 40.81 85 THR A O 1
ATOM 676 N N . ARG A 1 86 ? 12.032 10.736 -2.159 1.00 44.16 86 ARG A N 1
ATOM 677 C CA . ARG A 1 86 ? 13.139 10.245 -1.315 1.00 44.16 86 ARG A CA 1
ATOM 678 C C . ARG A 1 86 ? 14.051 11.389 -0.831 1.00 44.16 86 ARG A C 1
ATOM 680 O O . ARG A 1 86 ? 15.262 11.330 -1.011 1.00 44.16 86 ARG A O 1
ATOM 687 N N . GLN A 1 87 ? 13.510 12.458 -0.255 1.00 40.00 87 GLN A N 1
ATOM 688 C CA . GLN A 1 87 ? 14.332 13.570 0.226 1.00 40.00 87 GLN A CA 1
ATOM 689 C C . GLN A 1 87 ? 14.899 13.363 1.630 1.00 40.00 87 GLN A C 1
ATOM 691 O O . GLN A 1 87 ? 15.683 14.198 2.061 1.00 40.00 87 GLN A O 1
ATOM 696 N N . ASN A 1 88 ? 14.574 12.280 2.348 1.00 38.28 88 ASN A N 1
ATOM 697 C CA . ASN A 1 88 ? 15.060 12.170 3.725 1.00 38.28 88 ASN A CA 1
ATOM 698 C C . ASN A 1 88 ? 15.307 10.749 4.245 1.00 38.28 88 ASN A C 1
ATOM 700 O O . ASN A 1 88 ? 14.948 10.418 5.368 1.00 38.28 88 ASN A O 1
ATOM 704 N N . MET A 1 89 ? 15.954 9.900 3.446 1.00 39.75 89 MET A N 1
ATOM 705 C CA . MET A 1 89 ? 16.639 8.725 3.995 1.00 39.75 89 MET A CA 1
ATOM 706 C C . MET A 1 89 ? 18.140 8.860 3.741 1.00 39.75 89 MET A C 1
ATOM 708 O O . MET A 1 89 ? 18.690 8.265 2.817 1.00 39.75 89 MET A O 1
ATOM 712 N N . ARG A 1 90 ? 18.794 9.698 4.559 1.00 33.56 90 ARG A N 1
ATOM 713 C CA . ARG A 1 90 ? 20.212 9.514 4.883 1.00 33.56 90 ARG A CA 1
ATOM 714 C C . ARG A 1 90 ? 20.286 8.282 5.778 1.00 33.56 90 ARG A C 1
ATOM 716 O O . ARG A 1 90 ? 19.710 8.283 6.859 1.00 33.56 90 ARG A O 1
ATOM 723 N N . PHE A 1 91 ? 20.956 7.245 5.301 1.00 40.78 91 PHE A N 1
ATOM 724 C CA . PHE A 1 91 ? 21.511 6.235 6.187 1.00 40.78 91 PHE A CA 1
ATOM 725 C C . PHE A 1 91 ? 22.844 6.810 6.675 1.00 40.78 91 PHE A C 1
ATOM 727 O O . PHE A 1 91 ? 23.738 7.029 5.855 1.00 40.78 91 PHE A O 1
ATOM 734 N N . GLU A 1 92 ? 22.906 7.172 7.956 1.00 36.03 92 GLU A N 1
ATOM 735 C CA . GLU A 1 92 ? 24.173 7.346 8.681 1.00 36.03 92 GLU A CA 1
ATOM 736 C C . GLU A 1 92 ? 24.757 5.980 9.049 1.00 36.03 92 GLU A C 1
ATOM 738 O O . GLU A 1 92 ? 23.959 5.054 9.337 1.00 36.03 92 GLU A O 1
#

pLDDT: mean 70.65, std 16.64, range [33.56, 90.94]

Foldseek 3Di:
DVVVVVVVVVVVPDDPVVPDPPPPDDDDPVQVVLLQCCCVVVVAQKWFADPQWIWGQDPPPRDTDTPPPRRDPHDTDIDGNPPDDPPDDDDD

Radius of gyration: 20.98 Å; chains: 1; bounding box: 59×40×44 Å

Sequence (92 aa):
MLSVALLLIFMMSCSDSSKSPKLYQNPSVSLLDQVEWVCRHADLTQFMVRERVIYAMSKEDGAQVPLKHIYILLPDGHYFCSGQTRQNMRFE